Protein AF-A0A838HPW2-F1 (afdb_monomer_lite)

Sequence (80 aa):
YAPGVSITSAWINSGTNTISGTSMASPHVAGVAALIKHRYGNVSSSSVTTYLNNALTASKIKNNPSGTKNALLYKYVTAW

Radius of gyration: 14.41 Å; chains: 1; bounding box: 34×18×41 Å

pLDDT: mean 94.1, std 9.08, range [50.47, 98.81]

Structure (mmCIF, N/CA/C/O backbone):
data_AF-A0A838HPW2-F1
#
_entry.id   AF-A0A838HPW2-F1
#
loop_
_atom_site.group_PDB
_atom_site.id
_atom_site.type_symbol
_atom_site.label_atom_id
_atom_site.label_alt_id
_atom_site.label_comp_id
_atom_site.label_asym_id
_atom_site.label_entity_id
_atom_site.label_seq_id
_atom_site.pdbx_PDB_ins_code
_atom_site.Cartn_x
_atom_site.Cartn_y
_atom_site.Cartn_z
_atom_site.occupancy
_atom_site.B_iso_or_equiv
_atom_site.auth_seq_id
_atom_site.auth_comp_id
_atom_site.auth_asym_id
_atom_site.auth_atom_id
_atom_site.pdbx_PDB_model_num
ATOM 1 N N . TYR A 1 1 ? 1.034 0.185 6.930 1.00 97.31 1 TYR A N 1
ATOM 2 C CA . TYR A 1 1 ? 2.160 -0.454 6.219 1.00 97.31 1 TYR A CA 1
ATOM 3 C C . TYR A 1 1 ? 1.675 -1.148 4.961 1.00 97.31 1 TYR A C 1
ATOM 5 O O . TYR A 1 1 ? 0.533 -1.589 4.924 1.00 97.31 1 TYR A O 1
ATOM 13 N N . ALA A 1 2 ? 2.543 -1.266 3.961 1.00 98.06 2 ALA A N 1
ATOM 14 C CA . ALA A 1 2 ? 2.355 -2.079 2.760 1.00 98.06 2 ALA A CA 1
ATOM 15 C C . ALA A 1 2 ? 3.727 -2.642 2.323 1.00 98.06 2 ALA A C 1
ATOM 17 O O . ALA A 1 2 ? 4.746 -2.131 2.802 1.00 98.06 2 ALA A O 1
ATOM 18 N N . PRO A 1 3 ? 3.784 -3.681 1.469 1.00 98.19 3 PRO A N 1
ATOM 19 C CA . PRO A 1 3 ? 5.049 -4.267 1.023 1.00 98.19 3 PRO A CA 1
ATOM 20 C C . PRO A 1 3 ? 5.923 -3.249 0.285 1.00 98.19 3 PRO A C 1
ATOM 22 O O . PRO A 1 3 ? 5.511 -2.696 -0.727 1.00 98.19 3 PRO A O 1
ATOM 25 N N . GLY A 1 4 ? 7.130 -2.996 0.793 1.00 98.38 4 GLY A N 1
ATOM 26 C CA . GLY A 1 4 ? 8.047 -2.004 0.221 1.00 98.38 4 GLY A CA 1
ATOM 27 C C . GLY A 1 4 ? 9.515 -2.416 0.217 1.00 98.38 4 GLY A C 1
ATOM 28 O O . GLY A 1 4 ? 10.357 -1.599 -0.126 1.00 98.38 4 GLY A O 1
ATOM 29 N N . VAL A 1 5 ? 9.845 -3.646 0.608 1.00 98.38 5 VAL A N 1
ATOM 30 C CA . VAL A 1 5 ? 11.221 -4.165 0.612 1.00 98.38 5 VAL A CA 1
ATOM 31 C C . VAL A 1 5 ? 11.293 -5.335 -0.354 1.00 98.38 5 VAL A C 1
ATOM 33 O O . VAL A 1 5 ? 10.424 -6.204 -0.305 1.00 98.38 5 VAL A O 1
ATOM 36 N N . SER A 1 6 ? 12.312 -5.338 -1.214 1.00 98.44 6 SER A N 1
ATOM 37 C CA . SER A 1 6 ? 12.531 -6.358 -2.245 1.00 98.44 6 SER A CA 1
ATOM 38 C C . SER A 1 6 ? 11.294 -6.587 -3.116 1.00 98.44 6 SER A C 1
ATOM 40 O O . SER A 1 6 ? 10.836 -7.714 -3.296 1.00 98.44 6 SER A O 1
ATOM 42 N N . ILE A 1 7 ? 10.740 -5.496 -3.647 1.00 98.81 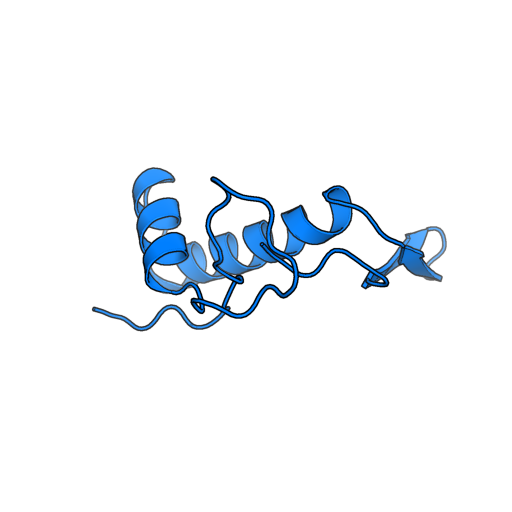7 ILE A N 1
ATOM 43 C CA . ILE A 1 7 ? 9.574 -5.536 -4.529 1.00 98.81 7 ILE A CA 1
ATOM 44 C C . ILE A 1 7 ? 10.045 -5.605 -5.976 1.00 98.81 7 ILE A C 1
ATOM 46 O O . ILE A 1 7 ? 10.687 -4.676 -6.467 1.00 98.81 7 ILE A O 1
ATOM 50 N N . THR A 1 8 ? 9.695 -6.694 -6.655 1.00 98.69 8 THR A N 1
ATOM 51 C CA . THR A 1 8 ? 9.905 -6.863 -8.094 1.00 98.69 8 THR A CA 1
ATOM 52 C C . THR A 1 8 ? 8.789 -6.174 -8.872 1.00 98.69 8 THR A C 1
ATOM 54 O O . THR A 1 8 ? 7.610 -6.395 -8.600 1.00 98.69 8 THR A O 1
ATOM 57 N N . SER A 1 9 ? 9.149 -5.353 -9.854 1.00 98.56 9 SER A N 1
ATOM 58 C CA . SER A 1 9 ? 8.200 -4.738 -10.788 1.00 98.56 9 SER A CA 1
ATOM 59 C C . SER A 1 9 ? 8.840 -4.537 -12.163 1.00 98.56 9 SER A C 1
ATOM 61 O O . SER A 1 9 ? 10.019 -4.844 -12.362 1.00 98.56 9 SER A O 1
ATOM 63 N N . ALA A 1 10 ? 8.053 -4.029 -13.111 1.00 98.44 10 ALA A N 1
ATOM 64 C CA . ALA A 1 10 ? 8.525 -3.637 -14.430 1.00 98.44 10 ALA A CA 1
ATOM 65 C C . ALA A 1 10 ? 9.648 -2.592 -14.338 1.00 98.44 10 ALA A C 1
ATOM 67 O O . ALA A 1 10 ? 9.682 -1.749 -13.437 1.00 98.44 10 ALA A O 1
ATOM 68 N N . TRP A 1 11 ? 10.555 -2.650 -15.304 1.00 98.44 11 TRP A N 1
ATOM 69 C CA . TRP A 1 11 ? 11.686 -1.749 -15.439 1.00 98.44 11 TRP A CA 1
ATOM 70 C C . TRP A 1 11 ? 11.852 -1.328 -16.898 1.00 98.44 11 TRP A C 1
ATOM 72 O O . TRP A 1 11 ? 11.235 -1.893 -17.803 1.00 98.44 11 TRP A O 1
ATOM 82 N N . ILE A 1 12 ? 12.682 -0.314 -17.133 1.00 98.06 12 ILE A N 1
ATOM 83 C CA . ILE A 1 12 ? 13.001 0.148 -18.488 1.00 98.06 12 ILE A CA 1
ATOM 84 C C . ILE A 1 12 ? 13.530 -1.005 -19.362 1.00 98.06 12 ILE A C 1
ATOM 86 O O . ILE A 1 12 ? 14.069 -1.987 -18.850 1.00 98.06 12 ILE A O 1
ATOM 90 N N . ASN A 1 13 ? 13.388 -0.869 -20.684 1.00 97.75 13 ASN A N 1
ATOM 91 C CA . ASN A 1 13 ? 13.824 -1.858 -21.683 1.00 97.75 13 ASN A CA 1
ATOM 92 C C . ASN A 1 13 ? 13.161 -3.240 -21.527 1.00 97.75 13 ASN A C 1
ATOM 94 O O . ASN A 1 13 ? 13.819 -4.267 -21.674 1.00 97.75 13 ASN A O 1
ATOM 98 N N . SER A 1 14 ? 11.859 -3.258 -21.212 1.00 96.88 14 SER A N 1
ATOM 99 C CA . SER A 1 14 ? 11.061 -4.484 -21.018 1.00 96.88 14 SER A CA 1
ATOM 100 C C . SER A 1 14 ? 11.611 -5.420 -19.934 1.00 96.88 14 SER A C 1
ATOM 102 O O . SER A 1 14 ? 11.333 -6.619 -19.940 1.00 96.88 14 SER A O 1
ATOM 104 N N . GLY A 1 15 ? 12.409 -4.879 -19.014 1.00 98.38 15 GLY A N 1
ATOM 105 C CA . GLY A 1 15 ? 13.011 -5.630 -17.928 1.00 98.38 15 GLY A CA 1
ATOM 106 C C . GLY A 1 15 ? 12.135 -5.680 -16.683 1.00 98.38 15 GLY A C 1
ATOM 107 O O . GLY A 1 15 ? 11.046 -5.107 -16.603 1.00 98.38 15 GLY A O 1
ATOM 108 N N . THR A 1 16 ? 12.681 -6.319 -15.659 1.00 98.56 16 THR A N 1
ATOM 109 C CA . THR A 1 16 ? 12.172 -6.271 -14.289 1.00 98.56 16 THR A CA 1
ATOM 110 C C . THR A 1 16 ? 13.290 -5.850 -13.357 1.00 98.56 16 THR A C 1
ATOM 112 O O . THR A 1 16 ? 14.449 -6.192 -13.593 1.00 98.56 16 TH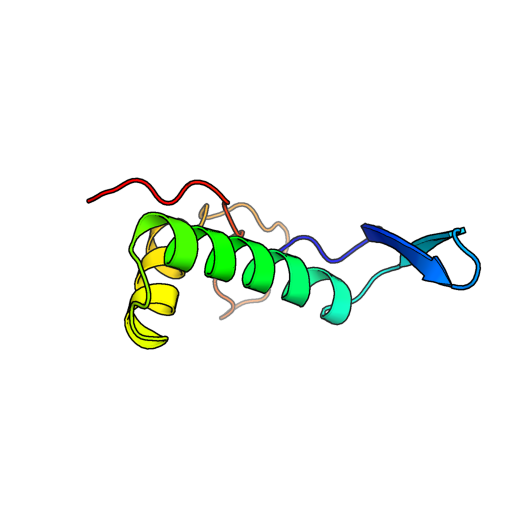R A O 1
ATOM 115 N N . ASN A 1 17 ? 12.953 -5.154 -12.280 1.00 98.69 17 ASN A N 1
ATOM 116 C CA . ASN A 1 17 ? 13.914 -4.801 -11.246 1.00 98.69 17 ASN A CA 1
ATOM 117 C C . ASN A 1 17 ? 13.302 -5.016 -9.863 1.00 98.69 17 ASN A C 1
ATOM 119 O O . ASN A 1 17 ? 12.089 -4.881 -9.686 1.00 98.69 17 ASN A O 1
ATOM 123 N N . THR A 1 18 ? 14.153 -5.344 -8.896 1.00 98.69 18 THR A N 1
ATOM 124 C CA . THR A 1 18 ? 13.771 -5.572 -7.503 1.00 98.69 18 THR A CA 1
ATOM 125 C C . THR A 1 18 ? 14.411 -4.500 -6.644 1.00 98.69 18 THR A C 1
ATOM 127 O O . THR A 1 18 ? 15.626 -4.484 -6.467 1.00 98.69 18 THR A O 1
ATOM 130 N N . ILE A 1 19 ? 13.589 -3.600 -6.110 1.00 98.75 19 ILE A N 1
ATOM 131 C CA . ILE A 1 19 ? 14.051 -2.452 -5.324 1.00 98.75 19 ILE A CA 1
ATOM 132 C C . ILE A 1 19 ? 13.239 -2.293 -4.038 1.00 98.75 19 ILE A C 1
ATOM 134 O O . ILE A 1 19 ? 12.211 -2.945 -3.833 1.00 98.75 1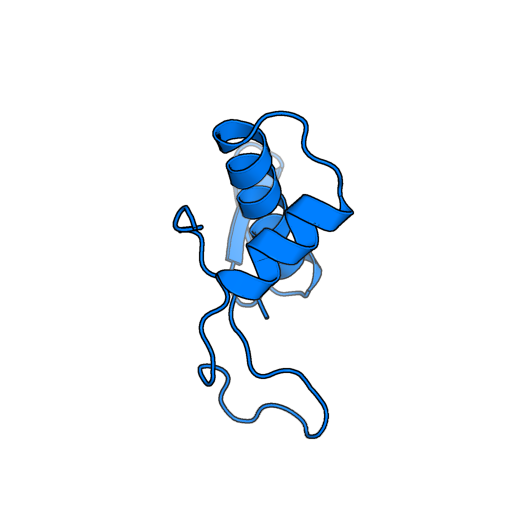9 ILE A O 1
ATOM 138 N N . SER A 1 20 ? 13.732 -1.434 -3.149 1.00 98.75 20 SER A N 1
ATOM 139 C CA . SER A 1 20 ? 13.168 -1.203 -1.822 1.00 98.75 20 SER A CA 1
ATOM 140 C C . SER A 1 20 ? 12.927 0.285 -1.594 1.00 98.75 20 SER A C 1
ATOM 142 O O . SER A 1 20 ? 13.749 1.120 -1.961 1.00 98.75 20 SER A O 1
ATOM 144 N N . GLY A 1 21 ? 11.817 0.616 -0.945 1.00 98.56 21 GLY A N 1
ATOM 145 C CA . GLY A 1 21 ? 11.477 1.970 -0.540 1.00 98.56 21 GLY A CA 1
ATOM 146 C C . GLY A 1 21 ? 9.999 2.126 -0.202 1.00 98.56 21 GLY A C 1
ATOM 147 O O . GLY A 1 21 ? 9.143 1.333 -0.603 1.00 98.56 21 GLY A O 1
ATOM 148 N N . THR A 1 22 ? 9.666 3.214 0.487 1.00 98.25 22 THR A N 1
ATOM 149 C CA . THR A 1 22 ? 8.266 3.645 0.638 1.00 98.25 22 THR A CA 1
ATOM 150 C C . THR A 1 22 ? 7.620 3.926 -0.722 1.00 98.25 22 THR A C 1
ATOM 152 O O . THR A 1 22 ? 6.426 3.679 -0.889 1.00 98.25 22 THR A O 1
ATOM 155 N N . SER A 1 23 ? 8.419 4.315 -1.723 1.00 98.31 23 SER A N 1
ATOM 156 C CA . SER A 1 23 ? 8.017 4.413 -3.131 1.00 98.31 23 SER A CA 1
ATOM 157 C C . SER A 1 23 ? 7.485 3.101 -3.714 1.00 98.31 23 SER A C 1
ATOM 159 O O . SER A 1 23 ? 6.683 3.151 -4.636 1.00 98.31 23 SER A O 1
ATOM 161 N N . MET A 1 24 ? 7.878 1.937 -3.183 1.00 98.62 24 MET A N 1
ATOM 162 C CA . MET A 1 24 ? 7.365 0.623 -3.601 1.00 98.62 24 MET A CA 1
ATOM 163 C C . MET A 1 24 ? 6.155 0.191 -2.759 1.00 98.62 24 MET A C 1
ATOM 165 O O . MET A 1 24 ? 5.273 -0.516 -3.246 1.00 98.62 24 MET A O 1
ATOM 169 N N . ALA A 1 25 ? 6.055 0.672 -1.517 1.00 98.62 25 ALA A N 1
ATOM 170 C CA . ALA A 1 25 ? 4.881 0.462 -0.670 1.00 98.62 25 ALA A CA 1
ATOM 171 C C . ALA A 1 25 ? 3.656 1.260 -1.143 1.00 98.62 25 ALA A C 1
ATOM 173 O O . ALA A 1 25 ? 2.542 0.739 -1.150 1.00 98.62 25 ALA A O 1
ATOM 174 N N . SER A 1 26 ? 3.854 2.510 -1.565 1.00 98.62 26 SER A N 1
ATOM 175 C CA . SER A 1 26 ? 2.782 3.395 -2.036 1.00 98.62 26 SER A CA 1
ATOM 176 C C . SER A 1 26 ? 1.930 2.809 -3.182 1.00 98.62 26 SER A C 1
ATOM 178 O O . SER A 1 26 ? 0.703 2.766 -3.036 1.00 98.62 26 SER A O 1
ATOM 180 N N . PRO A 1 27 ? 2.503 2.267 -4.281 1.00 98.56 27 PRO A N 1
ATOM 181 C CA . PRO A 1 27 ? 1.714 1.722 -5.387 1.00 98.56 27 PRO A CA 1
ATOM 182 C C . PRO A 1 27 ? 0.880 0.493 -5.000 1.00 98.56 27 PRO A C 1
ATOM 184 O O . PRO A 1 27 ? -0.174 0.280 -5.595 1.00 98.56 27 PRO A O 1
ATOM 187 N N . HIS A 1 28 ? 1.261 -0.271 -3.968 1.00 98.38 28 HIS A N 1
ATOM 188 C CA . HIS A 1 28 ? 0.392 -1.326 -3.435 1.00 98.38 28 HIS A CA 1
ATOM 189 C C . HIS A 1 28 ? -0.912 -0.746 -2.869 1.00 98.38 28 HIS A C 1
ATOM 191 O O . HIS A 1 28 ? -1.994 -1.260 -3.152 1.00 98.38 28 HIS A O 1
ATOM 197 N N . VAL A 1 29 ? -0.828 0.346 -2.098 1.00 98.06 29 VAL A N 1
ATOM 198 C CA . VAL A 1 29 ? -2.011 1.028 -1.544 1.00 98.06 29 VAL A CA 1
ATOM 199 C C . VAL A 1 29 ? -2.844 1.649 -2.665 1.00 98.06 29 VAL A C 1
ATOM 201 O O . VAL A 1 29 ? -4.065 1.498 -2.667 1.00 98.06 29 VAL A O 1
ATOM 204 N N . ALA A 1 30 ? -2.195 2.287 -3.645 1.00 97.75 30 ALA A N 1
ATOM 205 C CA . ALA A 1 30 ? -2.873 2.865 -4.805 1.00 97.75 30 ALA A CA 1
ATOM 206 C C . ALA A 1 30 ? -3.642 1.806 -5.617 1.00 97.75 30 ALA A C 1
ATOM 208 O O . ALA A 1 30 ? -4.786 2.039 -6.004 1.00 97.75 30 ALA A O 1
ATOM 209 N N . GLY A 1 31 ? -3.060 0.618 -5.812 1.00 97.12 31 GLY A N 1
ATOM 210 C CA . GLY A 1 31 ? -3.734 -0.501 -6.472 1.00 97.12 31 GLY A CA 1
ATOM 211 C C . GLY A 1 31 ? -4.995 -0.953 -5.729 1.00 97.12 31 GLY A C 1
ATOM 212 O O . GLY A 1 31 ? -6.050 -1.103 -6.341 1.00 97.12 31 GLY A O 1
ATOM 213 N N . VAL A 1 32 ? -4.935 -1.100 -4.400 1.00 96.75 32 VAL A N 1
ATOM 214 C CA . VAL A 1 32 ? -6.124 -1.459 -3.600 1.00 96.75 32 VAL A CA 1
ATOM 215 C C . VAL A 1 32 ? -7.171 -0.338 -3.612 1.00 96.75 32 VAL A C 1
ATOM 217 O O . VAL A 1 32 ? -8.362 -0.620 -3.727 1.00 96.75 32 VAL A O 1
ATOM 220 N N . ALA A 1 33 ? -6.755 0.930 -3.577 1.00 96.12 33 ALA A N 1
ATOM 221 C CA . ALA A 1 33 ? -7.661 2.066 -3.747 1.00 96.12 33 ALA A CA 1
ATOM 222 C C . ALA A 1 33 ? -8.398 2.022 -5.098 1.00 96.12 33 ALA A C 1
ATOM 224 O O . ALA A 1 33 ? -9.605 2.262 -5.152 1.00 96.12 33 ALA A O 1
ATOM 225 N N . ALA A 1 34 ? -7.704 1.657 -6.179 1.00 95.50 34 ALA A N 1
ATOM 226 C CA . ALA A 1 34 ? -8.324 1.466 -7.486 1.00 95.50 34 ALA A CA 1
ATOM 227 C C . ALA A 1 34 ? -9.337 0.307 -7.481 1.00 95.50 34 ALA A C 1
ATOM 229 O O . ALA A 1 34 ? -10.424 0.459 -8.032 1.00 95.50 34 ALA A O 1
ATOM 230 N N . LEU A 1 35 ? -9.040 -0.809 -6.801 1.00 94.94 35 LEU A N 1
ATOM 231 C CA . LEU A 1 35 ? -9.987 -1.923 -6.637 1.00 94.94 35 LEU A CA 1
ATOM 232 C C . LEU A 1 35 ? -11.246 -1.513 -5.858 1.00 94.94 35 LEU A C 1
ATOM 234 O O . LEU A 1 35 ? -12.350 -1.922 -6.217 1.00 94.94 35 LEU A O 1
ATOM 238 N N . ILE A 1 36 ? -11.104 -0.669 -4.831 1.00 94.25 36 ILE A N 1
ATOM 239 C CA . ILE A 1 36 ? -12.241 -0.097 -4.093 1.00 94.25 36 ILE A CA 1
ATOM 240 C C . ILE A 1 36 ? -13.113 0.731 -5.037 1.00 94.25 36 ILE A C 1
ATOM 242 O O . ILE A 1 36 ? -14.321 0.513 -5.101 1.00 94.25 36 ILE A O 1
ATOM 246 N N . LYS A 1 37 ? -12.515 1.641 -5.814 1.00 94.38 37 LYS A N 1
ATOM 247 C CA . LYS A 1 37 ? -13.269 2.448 -6.785 1.00 94.38 37 LYS A CA 1
ATOM 248 C C . LYS A 1 37 ? -13.897 1.597 -7.891 1.00 94.38 37 LYS A C 1
ATOM 250 O O . LYS A 1 37 ? -14.999 1.884 -8.340 1.00 94.38 37 LYS A O 1
ATOM 255 N N . HIS A 1 38 ? -13.234 0.526 -8.316 1.00 93.44 38 HIS A N 1
ATOM 256 C CA . HIS A 1 38 ? -13.813 -0.416 -9.270 1.00 93.44 38 HIS A CA 1
ATOM 257 C C . HIS A 1 38 ? -15.061 -1.104 -8.695 1.00 93.44 38 HIS A C 1
ATOM 259 O O . HIS A 1 38 ? -16.069 -1.216 -9.385 1.00 93.44 38 HIS A O 1
ATOM 265 N N . ARG A 1 39 ? -15.021 -1.522 -7.423 1.00 91.94 39 ARG A N 1
ATOM 266 C CA . ARG A 1 39 ? -16.129 -2.241 -6.780 1.00 91.94 39 ARG A CA 1
ATOM 267 C C . ARG A 1 39 ? -17.299 -1.345 -6.368 1.00 91.94 39 ARG A C 1
ATOM 269 O O . ARG A 1 39 ? -18.441 -1.775 -6.481 1.00 91.94 39 ARG A O 1
ATOM 276 N N . TYR A 1 40 ? -17.024 -0.144 -5.866 1.00 91.19 40 TYR A N 1
ATOM 277 C CA . TYR A 1 40 ? -18.034 0.747 -5.278 1.00 91.19 40 TYR A CA 1
ATOM 278 C C . TYR A 1 40 ? -18.344 1.976 -6.148 1.00 91.19 40 TYR A C 1
ATOM 280 O O . TYR A 1 40 ? -19.117 2.841 -5.745 1.00 91.19 40 TYR A O 1
ATOM 288 N N . GLY A 1 41 ? -17.757 2.068 -7.344 1.00 92.69 41 GLY A N 1
ATOM 289 C CA . GLY A 1 41 ? -17.893 3.215 -8.238 1.00 92.69 41 GLY A CA 1
ATOM 290 C C . GLY A 1 41 ? -16.976 4.381 -7.858 1.00 92.69 41 GLY A C 1
ATOM 291 O O . GLY A 1 41 ? -16.004 4.243 -7.112 1.00 92.69 41 GLY A O 1
ATOM 292 N N . ASN A 1 42 ? -17.272 5.575 -8.375 1.00 92.75 42 ASN A N 1
ATOM 293 C CA . ASN A 1 42 ? -16.458 6.772 -8.143 1.00 92.75 42 ASN A CA 1
ATOM 294 C C . ASN A 1 42 ? -16.690 7.389 -6.746 1.00 92.75 42 ASN A C 1
ATOM 296 O O . ASN A 1 42 ? -16.996 8.573 -6.623 1.00 92.75 42 ASN A O 1
ATOM 300 N N . VAL A 1 43 ? -16.558 6.577 -5.695 1.00 94.94 43 VAL A N 1
ATOM 301 C CA . VAL A 1 43 ?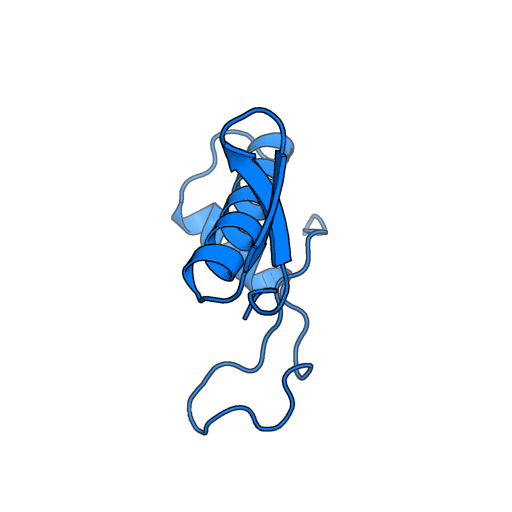 -16.631 7.015 -4.298 1.00 94.94 43 VAL A CA 1
ATOM 302 C C . VAL A 1 43 ? -15.550 8.054 -3.988 1.00 94.94 43 VAL A C 1
ATOM 304 O O . VAL A 1 43 ? -14.472 8.067 -4.592 1.00 94.94 43 VAL A O 1
ATOM 307 N N . SER A 1 44 ? -15.837 8.927 -3.023 1.00 96.81 44 SER A N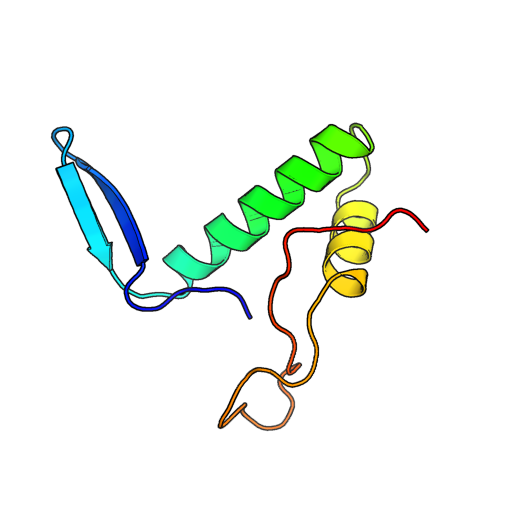 1
ATOM 308 C CA . SER A 1 44 ? -14.915 9.979 -2.593 1.00 96.81 44 SER A CA 1
ATOM 309 C C . SER A 1 44 ? -13.606 9.410 -2.035 1.00 96.81 44 SER A C 1
ATOM 311 O O . SER A 1 44 ? -13.567 8.311 -1.478 1.00 96.81 44 SER A O 1
ATOM 313 N N . SER A 1 45 ? -12.531 10.199 -2.080 1.00 95.81 45 SER A N 1
ATOM 314 C CA . SER A 1 45 ? -11.246 9.835 -1.463 1.00 95.81 45 SER A CA 1
ATOM 315 C C . SER A 1 45 ? -11.364 9.555 0.042 1.00 95.81 45 SER A C 1
ATOM 317 O O . SER A 1 45 ? -10.653 8.697 0.569 1.00 95.81 45 SER A O 1
ATOM 319 N N . SER A 1 46 ? -12.287 10.233 0.735 1.00 97.19 46 SER A N 1
ATOM 320 C CA . SER A 1 46 ? -12.586 9.955 2.145 1.00 97.19 46 SER A CA 1
ATOM 321 C C . SER A 1 46 ? -13.180 8.559 2.325 1.00 97.19 46 SER A C 1
ATOM 323 O O . SER A 1 46 ? -12.706 7.805 3.169 1.00 97.19 46 SER A O 1
ATOM 325 N N . SER A 1 47 ? -14.131 8.170 1.472 1.00 95.75 47 SER A N 1
ATOM 326 C CA . SER A 1 47 ? -14.720 6.828 1.487 1.00 95.75 47 SER A CA 1
ATOM 327 C C . SER A 1 47 ? -13.669 5.761 1.184 1.00 95.75 47 SER A C 1
ATOM 329 O O . SER A 1 47 ? -13.572 4.778 1.911 1.00 95.75 47 SER A O 1
ATOM 331 N N . VAL A 1 48 ? -12.809 5.982 0.181 1.00 95.69 48 VAL A N 1
ATOM 332 C CA . VAL A 1 48 ? -11.673 5.086 -0.116 1.00 95.69 48 VAL A CA 1
ATOM 333 C C . VAL A 1 48 ? -10.769 4.915 1.106 1.00 95.69 48 VAL A C 1
ATOM 335 O O . VAL A 1 48 ? -10.386 3.796 1.439 1.00 95.69 48 VAL A O 1
ATOM 338 N N . THR A 1 49 ? -10.464 6.007 1.806 1.00 94.94 49 THR A N 1
ATOM 339 C CA . THR A 1 49 ? -9.642 5.974 3.023 1.00 94.94 49 THR A CA 1
ATOM 340 C C . THR A 1 49 ? -10.317 5.179 4.142 1.00 94.94 49 THR A C 1
ATOM 342 O O . THR A 1 49 ? -9.647 4.396 4.820 1.00 94.94 49 THR A O 1
ATOM 345 N N . THR A 1 50 ? -11.631 5.324 4.323 1.00 95.12 50 THR A N 1
ATOM 346 C CA . THR A 1 50 ? -12.412 4.529 5.282 1.00 95.12 50 THR A CA 1
ATOM 347 C C . THR A 1 50 ? -12.364 3.044 4.933 1.00 95.12 50 THR A C 1
ATOM 349 O O . THR A 1 50 ? -11.988 2.229 5.775 1.00 95.12 50 THR A O 1
ATOM 352 N N . TYR A 1 51 ? -12.649 2.686 3.679 1.00 94.38 51 TYR A N 1
ATOM 353 C CA . TYR A 1 51 ? -12.598 1.299 3.210 1.00 94.38 51 TYR A CA 1
ATOM 354 C C . TYR A 1 51 ? -11.214 0.671 3.398 1.00 94.38 51 TYR A C 1
ATOM 356 O O . TYR A 1 51 ? -11.113 -0.445 3.908 1.00 94.38 51 TYR A O 1
ATOM 364 N N . LEU A 1 52 ? -10.146 1.398 3.053 1.00 94.69 52 LEU A N 1
ATOM 365 C CA . LEU A 1 52 ? -8.773 0.947 3.280 1.00 94.69 52 LEU A CA 1
ATOM 366 C C . LEU A 1 52 ? -8.506 0.688 4.761 1.00 94.69 52 LEU A C 1
ATOM 368 O O . LEU A 1 52 ? -7.976 -0.365 5.099 1.00 94.69 52 LEU A O 1
ATOM 372 N N . ASN A 1 53 ? -8.871 1.627 5.639 1.00 93.88 53 ASN A N 1
ATOM 373 C CA . ASN A 1 53 ? -8.623 1.503 7.074 1.00 93.88 53 ASN A CA 1
ATOM 374 C C . ASN A 1 53 ? -9.386 0.341 7.712 1.00 93.88 53 ASN A C 1
ATOM 376 O O . ASN A 1 53 ? -8.825 -0.316 8.589 1.00 93.88 53 ASN A O 1
ATOM 380 N N . ASN A 1 54 ? -10.610 0.078 7.253 1.00 92.69 54 ASN A N 1
ATOM 381 C CA . ASN A 1 54 ? -11.441 -1.019 7.747 1.00 92.69 54 ASN A CA 1
ATOM 382 C C . ASN A 1 54 ? -10.921 -2.394 7.312 1.00 92.69 54 ASN A C 1
ATOM 384 O O . ASN A 1 54 ? -11.156 -3.379 8.004 1.00 92.69 54 ASN A O 1
ATOM 388 N N . ALA A 1 55 ? -10.211 -2.469 6.185 1.00 92.19 55 ALA A N 1
ATOM 389 C CA . ALA A 1 55 ? -9.680 -3.723 5.663 1.00 92.19 55 ALA A CA 1
ATOM 390 C C . ALA A 1 55 ? -8.298 -4.099 6.229 1.00 92.19 55 ALA A C 1
ATOM 392 O O . ALA A 1 55 ? -7.841 -5.214 5.995 1.00 92.19 55 ALA A O 1
ATOM 393 N N . LEU A 1 56 ? -7.594 -3.202 6.934 1.00 94.69 56 LEU A N 1
ATOM 394 C CA . LEU A 1 56 ? -6.208 -3.460 7.343 1.00 94.69 56 LEU A CA 1
ATOM 395 C C . LEU A 1 56 ? -6.078 -4.660 8.292 1.00 94.69 56 LEU A C 1
ATOM 397 O O . LEU A 1 56 ? -6.797 -4.785 9.281 1.00 94.69 56 LEU A O 1
ATOM 401 N N . THR A 1 57 ? -5.043 -5.469 8.076 1.00 95.62 57 THR A N 1
ATOM 402 C CA . THR A 1 57 ? -4.678 -6.559 8.983 1.00 95.62 57 THR A CA 1
ATOM 403 C C . THR A 1 57 ? -3.875 -6.014 10.163 1.00 95.62 57 THR A C 1
ATOM 405 O O . THR A 1 57 ? -2.735 -5.567 9.997 1.00 95.62 57 THR A O 1
ATOM 408 N N . ALA A 1 58 ? -4.444 -6.063 11.365 1.00 95.62 58 ALA A N 1
ATOM 409 C CA . ALA A 1 58 ? -3.797 -5.580 12.584 1.00 95.62 58 ALA A CA 1
ATOM 410 C C . ALA A 1 58 ? -2.635 -6.479 13.057 1.00 95.62 58 ALA A C 1
ATOM 412 O O . ALA A 1 58 ? -2.624 -7.694 12.832 1.00 95.62 58 ALA A O 1
ATOM 413 N N . SER A 1 59 ? -1.676 -5.871 13.762 1.00 95.38 59 SER A N 1
ATOM 414 C CA . SER A 1 59 ? -0.643 -6.559 14.557 1.00 95.38 59 SER A CA 1
ATOM 415 C C . SER A 1 59 ? 0.261 -7.512 13.764 1.00 95.38 59 SER A C 1
ATOM 417 O O . SER A 1 59 ? 0.632 -8.583 14.247 1.00 95.38 59 SER A O 1
ATOM 419 N N . LYS A 1 60 ? 0.619 -7.144 12.527 1.00 95.75 60 LYS A N 1
ATOM 420 C CA . LYS A 1 60 ? 1.508 -7.946 11.656 1.00 95.75 60 LYS A CA 1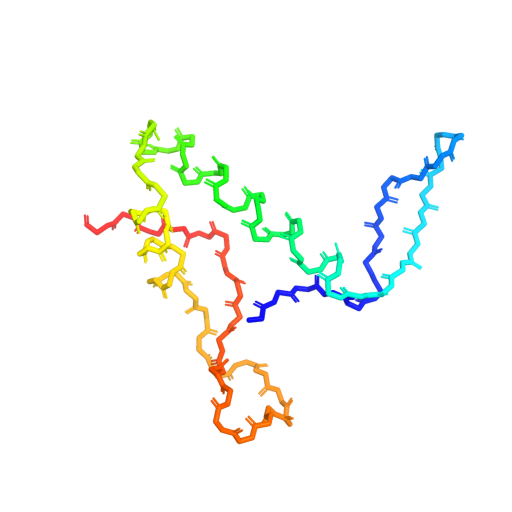
ATOM 421 C C . LYS A 1 60 ? 2.920 -7.392 11.512 1.00 95.75 60 LYS A C 1
ATOM 423 O O . LYS A 1 60 ? 3.788 -8.086 10.990 1.00 95.75 60 LYS A O 1
ATOM 428 N N . ILE A 1 61 ? 3.173 -6.175 11.981 1.00 96.75 61 ILE A N 1
ATOM 429 C CA . ILE A 1 61 ? 4.485 -5.537 11.879 1.00 96.75 61 ILE A CA 1
ATOM 430 C C . ILE A 1 61 ? 5.285 -5.848 13.140 1.00 96.75 61 ILE A C 1
ATOM 432 O O . ILE A 1 61 ? 4.913 -5.438 14.242 1.00 96.75 61 ILE A O 1
ATOM 436 N N . LYS A 1 62 ? 6.377 -6.599 12.973 1.00 95.94 62 LYS A N 1
ATOM 437 C CA . LYS A 1 62 ? 7.368 -6.843 14.029 1.00 95.94 62 LYS A CA 1
ATOM 438 C C . LYS A 1 62 ? 8.252 -5.604 14.195 1.00 95.94 62 LYS A C 1
ATOM 440 O O . LYS A 1 62 ? 8.510 -4.917 13.212 1.00 95.94 62 LYS A O 1
ATOM 445 N N . ASN A 1 63 ? 8.716 -5.337 15.419 1.00 95.19 63 ASN A N 1
ATOM 446 C CA . ASN A 1 63 ? 9.552 -4.172 15.759 1.00 95.19 63 ASN A CA 1
ATOM 447 C C . ASN A 1 63 ? 8.950 -2.830 15.294 1.00 95.19 63 ASN A C 1
ATOM 449 O O . ASN A 1 63 ? 9.658 -1.927 14.857 1.00 95.19 63 ASN A O 1
ATOM 453 N N . ASN A 1 64 ? 7.622 -2.722 15.352 1.00 96.00 64 ASN A N 1
ATOM 454 C CA . ASN A 1 64 ? 6.896 -1.523 14.959 1.00 96.00 64 ASN A CA 1
ATOM 455 C C . ASN A 1 64 ? 7.246 -0.354 15.903 1.00 96.00 64 ASN A C 1
ATOM 457 O O . ASN A 1 64 ? 7.043 -0.505 17.111 1.00 96.00 64 ASN A O 1
ATOM 461 N N . PRO A 1 65 ? 7.730 0.796 15.393 1.00 95.88 65 PRO A N 1
ATOM 462 C CA . PRO A 1 65 ? 8.060 1.946 16.228 1.00 95.88 65 PRO A CA 1
ATOM 463 C C . PRO A 1 65 ? 6.872 2.404 17.080 1.00 95.88 65 PRO A C 1
ATOM 465 O O . PRO A 1 65 ? 5.722 2.398 16.624 1.00 95.88 65 PRO A O 1
ATOM 468 N N . SER A 1 66 ? 7.154 2.826 18.316 1.00 95.50 66 SER A N 1
ATOM 469 C CA . SER A 1 66 ? 6.129 3.361 19.218 1.00 95.50 66 SER A CA 1
ATOM 470 C C . SER A 1 66 ? 5.394 4.540 18.570 1.00 95.50 66 SER A C 1
ATOM 472 O O . SER A 1 66 ? 5.988 5.326 17.833 1.00 95.50 66 SER A O 1
ATOM 474 N N . GLY A 1 67 ? 4.081 4.629 18.789 1.00 95.31 67 GLY A N 1
ATOM 475 C CA . GLY A 1 67 ? 3.218 5.646 18.177 1.00 95.31 67 GLY A CA 1
ATOM 476 C C . GLY A 1 67 ? 2.841 5.397 16.709 1.00 95.31 67 GLY A C 1
ATOM 477 O O . GLY A 1 67 ? 1.991 6.109 16.180 1.00 95.31 67 GLY A O 1
ATOM 478 N N . THR A 1 68 ? 3.395 4.376 16.041 1.00 95.31 68 THR A N 1
ATOM 479 C CA . THR A 1 68 ? 3.026 4.046 14.652 1.00 95.31 68 THR A CA 1
ATOM 480 C C . THR A 1 68 ? 1.920 2.990 14.602 1.00 95.31 68 THR A C 1
ATOM 482 O O . THR A 1 68 ? 1.982 1.976 15.296 1.00 95.31 68 THR A O 1
ATOM 485 N N . LYS A 1 69 ? 0.909 3.178 13.744 1.00 94.81 69 LYS A N 1
ATOM 486 C CA . LYS A 1 69 ? -0.189 2.213 13.566 1.00 94.81 69 LYS A CA 1
ATOM 487 C C . LYS A 1 69 ? 0.336 0.858 13.065 1.00 94.81 69 LYS A C 1
ATOM 489 O O . LYS A 1 69 ? 0.780 0.746 11.921 1.00 94.81 69 LYS A O 1
ATOM 494 N N . ASN A 1 70 ? 0.203 -0.191 13.880 1.00 96.88 70 ASN A N 1
ATOM 495 C CA . ASN A 1 70 ? 0.565 -1.561 13.502 1.00 96.88 70 ASN A CA 1
ATOM 496 C C . ASN A 1 70 ? -0.545 -2.214 12.663 1.00 96.88 70 ASN A C 1
ATOM 498 O O . ASN A 1 70 ? -1.368 -2.984 13.162 1.00 96.88 70 ASN A O 1
ATOM 502 N N . ALA A 1 71 ? -0.591 -1.854 11.384 1.00 96.19 71 ALA A N 1
ATOM 503 C CA . ALA A 1 71 ? -1.601 -2.338 10.457 1.00 96.19 71 ALA A CA 1
ATOM 504 C C . ALA A 1 71 ? -1.014 -2.509 9.048 1.00 96.19 71 ALA A C 1
ATOM 506 O O . ALA A 1 71 ? -0.352 -1.605 8.521 1.00 96.19 71 ALA A O 1
ATOM 507 N N . LEU A 1 72 ? -1.244 -3.674 8.447 1.00 97.50 72 LEU A N 1
ATOM 508 C CA . LEU A 1 72 ? -0.752 -4.056 7.125 1.00 97.50 72 LEU A CA 1
ATOM 509 C C . LEU A 1 72 ? -1.890 -4.007 6.100 1.00 97.50 72 LEU A C 1
ATOM 511 O O . LEU A 1 72 ? -2.996 -4.463 6.377 1.00 97.50 72 LEU A O 1
ATOM 515 N N . LEU A 1 73 ? -1.610 -3.453 4.920 1.00 97.25 73 LEU A N 1
ATOM 516 C CA . LEU A 1 73 ? -2.540 -3.412 3.795 1.00 97.25 73 LEU A CA 1
ATOM 517 C C . LEU A 1 73 ? -3.073 -4.812 3.466 1.00 97.25 73 LEU A C 1
ATOM 519 O O . LEU A 1 73 ? -2.304 -5.768 3.361 1.00 97.25 73 LEU A O 1
ATOM 523 N N . TYR A 1 74 ? -4.379 -4.900 3.232 1.00 95.25 74 TYR A N 1
ATOM 524 C CA . TYR A 1 74 ? -5.059 -6.105 2.779 1.00 95.25 74 TYR A CA 1
ATOM 525 C C . TYR A 1 74 ? -5.944 -5.764 1.581 1.00 95.25 74 TYR A C 1
ATOM 527 O O . TYR A 1 74 ? -6.583 -4.714 1.555 1.00 95.25 74 TYR A O 1
ATOM 535 N N . LYS A 1 75 ? -5.950 -6.631 0.563 1.00 86.44 75 LYS A N 1
ATOM 536 C CA . LYS A 1 75 ? -6.631 -6.339 -0.707 1.00 86.44 75 LYS A CA 1
ATOM 537 C C . LYS A 1 75 ? -8.141 -6.566 -0.671 1.00 86.44 75 LYS A C 1
ATOM 539 O O . LYS A 1 75 ? -8.853 -5.976 -1.476 1.00 86.44 75 LYS A O 1
ATOM 544 N N . TYR A 1 76 ? -8.630 -7.449 0.200 1.00 76.19 76 TYR A N 1
ATOM 545 C CA . TYR A 1 76 ? -10.054 -7.754 0.253 1.00 76.19 76 TYR A CA 1
ATOM 546 C C . TYR A 1 76 ? -10.742 -6.747 1.163 1.00 76.19 76 TYR A C 1
ATOM 548 O O . TYR A 1 76 ? -10.622 -6.804 2.383 1.00 76.19 76 TYR A O 1
ATOM 556 N N . VAL A 1 77 ? -11.468 -5.825 0.542 1.00 66.38 77 VAL A N 1
ATOM 557 C CA . VAL A 1 77 ? -12.425 -4.968 1.234 1.00 66.38 77 VAL A CA 1
ATOM 558 C C . VAL A 1 77 ? -13.747 -5.722 1.242 1.00 66.38 77 VAL A C 1
ATOM 560 O O . VAL A 1 77 ? -14.416 -5.824 0.213 1.00 66.38 77 VAL A O 1
ATOM 563 N N . THR A 1 78 ? -14.082 -6.344 2.370 1.00 60.06 78 THR A N 1
ATOM 564 C CA . THR A 1 78 ? -15.397 -6.965 2.538 1.00 60.06 78 THR A CA 1
ATOM 565 C C . THR A 1 78 ? -16.454 -5.867 2.580 1.00 60.06 78 THR A C 1
ATOM 567 O O . THR A 1 78 ? -16.257 -4.830 3.214 1.00 60.06 78 THR A O 1
ATOM 570 N N . ALA A 1 79 ? -17.554 -6.079 1.854 1.00 50.47 79 ALA A N 1
ATOM 571 C CA . ALA A 1 79 ? -18.724 -5.220 1.963 1.00 50.47 79 ALA A CA 1
ATOM 572 C C . ALA A 1 79 ? -19.252 -5.286 3.403 1.00 50.47 79 ALA A C 1
ATOM 574 O O . ALA A 1 79 ? -19.318 -6.377 3.970 1.00 50.47 79 ALA A O 1
ATOM 575 N N . TRP A 1 80 ? -19.549 -4.115 3.961 1.00 52.84 80 TRP A N 1
ATOM 576 C CA . TRP A 1 80 ? -20.270 -3.942 5.217 1.00 52.84 80 TRP A CA 1
ATOM 577 C C . TRP A 1 80 ? -21.751 -3.818 4.890 1.00 52.84 80 TRP A C 1
ATOM 579 O O . TRP A 1 80 ? -22.050 -3.030 3.961 1.00 52.84 80 TRP A O 1
#

Foldseek 3Di:
DEDFAQDWDADPPRDIDTHGDVVRRVVVLVVLLVVVCVVVPPDDPVVSVVLQVVQWDADPDPPDDPPDGRTYTDNDRDDD

Secondary structure (DSSP, 8-state):
----SSEEEEETTTEEEEE-SHHHHHHHHHHHHHHHHHHH-S--HHHHHHHHHHH-EES--TTPPTTS--EE--S-----